Protein AF-A0A967WXB0-F1 (afdb_monomer_lite)

Structure (mmCIF, N/CA/C/O backbone):
data_AF-A0A967WXB0-F1
#
_entry.id   AF-A0A967WXB0-F1
#
loop_
_atom_site.group_PDB
_atom_site.id
_atom_site.type_symbol
_atom_site.label_atom_id
_atom_site.label_alt_id
_atom_site.label_comp_id
_atom_site.label_asym_id
_atom_site.label_entity_id
_atom_site.label_seq_id
_atom_site.pdbx_PDB_ins_code
_atom_site.Cartn_x
_atom_site.Cartn_y
_atom_site.Cartn_z
_atom_site.occupancy
_atom_site.B_iso_or_equiv
_atom_site.auth_seq_id
_atom_site.auth_comp_id
_atom_site.auth_asym_id
_atom_site.auth_atom_id
_atom_site.pdbx_PDB_model_num
ATOM 1 N N . GLY A 1 1 ? 4.800 6.384 2.937 1.00 84.44 1 GLY A N 1
ATOM 2 C CA . GLY A 1 1 ? 3.964 5.562 2.038 1.00 84.44 1 GLY A CA 1
ATOM 3 C C . GLY A 1 1 ? 2.994 4.738 2.852 1.00 84.44 1 GLY A C 1
ATOM 4 O O . GLY A 1 1 ? 1.869 5.175 3.041 1.00 84.44 1 GLY A O 1
ATOM 5 N N . LEU A 1 2 ? 3.460 3.614 3.406 1.00 90.06 2 LEU A N 1
ATOM 6 C CA . LEU A 1 2 ? 2.663 2.753 4.290 1.00 90.06 2 LEU A CA 1
ATOM 7 C C . LEU A 1 2 ? 2.039 3.502 5.474 1.00 90.06 2 LEU A C 1
ATOM 9 O O . LEU A 1 2 ? 0.844 3.384 5.674 1.00 90.06 2 LEU A O 1
ATOM 13 N N . GLU A 1 3 ? 2.790 4.354 6.173 1.00 93.12 3 GLU A N 1
ATOM 14 C CA . GLU A 1 3 ? 2.248 5.151 7.291 1.00 93.12 3 GLU A CA 1
ATOM 15 C C . GLU A 1 3 ? 1.052 6.034 6.892 1.00 93.12 3 GLU A C 1
ATOM 17 O O . GLU A 1 3 ? 0.119 6.228 7.670 1.00 93.12 3 GLU A O 1
ATOM 22 N N . VAL A 1 4 ? 1.049 6.551 5.657 1.00 93.06 4 VAL A N 1
ATOM 23 C CA . VAL A 1 4 ? -0.072 7.340 5.126 1.00 93.06 4 VAL A CA 1
ATOM 24 C C . VAL A 1 4 ? -1.267 6.432 4.878 1.00 93.06 4 VAL A C 1
ATOM 26 O O . VAL A 1 4 ? -2.370 6.769 5.288 1.00 93.06 4 VAL A O 1
ATOM 29 N N . LEU A 1 5 ? -1.050 5.266 4.264 1.00 93.19 5 LEU A N 1
ATOM 30 C CA . LEU A 1 5 ? -2.097 4.267 4.062 1.00 93.19 5 LEU A CA 1
ATOM 31 C C . LEU A 1 5 ? -2.692 3.795 5.398 1.00 93.19 5 LEU A C 1
ATOM 33 O O . LEU A 1 5 ? -3.909 3.761 5.540 1.00 93.19 5 LEU A O 1
ATOM 37 N N . GLU A 1 6 ? -1.858 3.501 6.395 1.00 94.12 6 GLU A N 1
ATOM 38 C CA . GLU A 1 6 ? -2.302 3.155 7.748 1.00 94.12 6 GLU A CA 1
ATOM 39 C C . GLU A 1 6 ? -3.11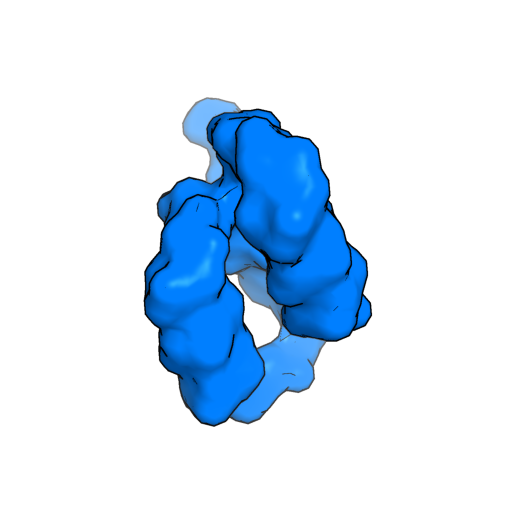2 4.284 8.378 1.00 94.12 6 GLU A C 1
ATOM 41 O O . GLU A 1 6 ? -4.148 4.036 8.987 1.00 94.12 6 GLU A O 1
ATOM 46 N N . SER A 1 7 ? -2.671 5.534 8.224 1.00 95.44 7 SER A N 1
ATOM 47 C CA . SER A 1 7 ? -3.430 6.687 8.703 1.00 95.44 7 SER A CA 1
ATOM 48 C C . SER A 1 7 ? -4.784 6.801 8.006 1.00 95.44 7 SER A C 1
ATOM 50 O O . SER A 1 7 ? -5.790 6.968 8.684 1.00 95.44 7 SER A O 1
ATOM 52 N N . LEU A 1 8 ? -4.845 6.645 6.680 1.00 94.62 8 LEU A N 1
ATOM 53 C CA . LEU A 1 8 ? -6.100 6.681 5.924 1.00 94.62 8 LEU A CA 1
ATOM 54 C C . LEU A 1 8 ? -7.075 5.605 6.414 1.00 94.62 8 LEU A C 1
ATOM 56 O O . LEU A 1 8 ? -8.226 5.917 6.706 1.00 94.62 8 LEU A O 1
ATOM 60 N N . ARG A 1 9 ? -6.605 4.363 6.577 1.00 92.75 9 ARG A N 1
ATOM 61 C CA . ARG A 1 9 ? -7.441 3.262 7.079 1.00 92.75 9 ARG A CA 1
ATOM 62 C C . ARG A 1 9 ? -7.881 3.471 8.530 1.00 92.75 9 ARG A C 1
ATOM 64 O O . ARG A 1 9 ? -9.008 3.138 8.857 1.00 92.75 9 ARG A O 1
ATOM 71 N N . ARG A 1 10 ? -7.050 4.085 9.383 1.00 95.38 10 ARG A N 1
ATOM 72 C CA . ARG A 1 10 ? -7.431 4.461 10.762 1.00 95.38 10 ARG A CA 1
ATOM 73 C C . ARG A 1 10 ? -8.515 5.540 10.842 1.00 95.38 10 ARG A C 1
ATOM 75 O O . ARG A 1 10 ? -9.117 5.680 11.898 1.00 95.38 10 ARG A O 1
ATOM 82 N N . HIS A 1 11 ? -8.730 6.307 9.775 1.00 95.94 11 HIS A N 1
ATOM 83 C CA . HIS A 1 11 ? -9.787 7.320 9.688 1.00 95.94 11 HIS A CA 1
ATOM 84 C C . HIS A 1 11 ? -10.975 6.839 8.837 1.00 95.94 11 HIS A C 1
ATOM 86 O O . HIS A 1 11 ? -11.677 7.669 8.263 1.00 95.94 11 HIS A O 1
ATOM 92 N N . ASP A 1 12 ? -11.154 5.519 8.693 1.00 93.94 12 ASP A N 1
ATOM 93 C CA . ASP A 1 12 ? -12.221 4.890 7.898 1.00 93.94 12 ASP A CA 1
ATOM 94 C C . ASP A 1 12 ? -12.295 5.397 6.445 1.00 93.94 12 ASP A C 1
ATOM 96 O O . ASP A 1 12 ? -13.342 5.398 5.798 1.00 93.94 12 ASP A O 1
ATOM 100 N N . CYS A 1 13 ? -11.161 5.838 5.889 1.00 94.38 13 CYS A N 1
ATOM 101 C CA . CYS A 1 13 ? -11.094 6.214 4.487 1.00 94.38 13 CYS A CA 1
ATOM 102 C C . CYS A 1 13 ? -11.074 4.945 3.633 1.00 94.38 13 CYS A C 1
ATOM 104 O O . CYS A 1 13 ? -10.079 4.217 3.614 1.00 94.38 13 CYS A O 1
ATOM 106 N N . GLU A 1 14 ? -12.149 4.708 2.883 1.00 91.50 14 GLU A N 1
ATOM 107 C CA . GLU A 1 14 ? -12.295 3.563 1.972 1.00 91.50 14 GLU A CA 1
ATOM 108 C C . GLU A 1 14 ? -11.871 3.866 0.529 1.00 91.50 14 GLU A C 1
ATOM 110 O O . GLU A 1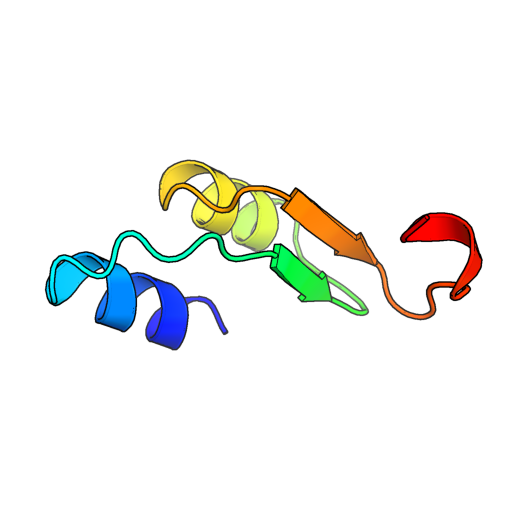 14 ? -12.069 3.053 -0.373 1.00 91.50 14 GLU A O 1
ATOM 115 N N . ALA A 1 15 ? -11.252 5.027 0.288 1.00 93.44 15 ALA A N 1
ATOM 116 C CA . ALA A 1 15 ? -10.789 5.385 -1.046 1.00 93.44 15 ALA A CA 1
ATOM 117 C C . ALA A 1 15 ? -9.886 4.270 -1.630 1.00 93.44 15 ALA A C 1
ATOM 119 O O . ALA A 1 15 ? -9.017 3.740 -0.913 1.00 93.44 15 ALA A O 1
ATOM 120 N N . PRO A 1 16 ? -10.060 3.907 -2.917 1.00 92.00 16 PRO A N 1
ATOM 121 C CA . PRO A 1 16 ? -9.169 2.974 -3.592 1.00 92.00 16 PRO A CA 1
ATOM 122 C C . PRO A 1 16 ? -7.751 3.542 -3.636 1.00 92.00 16 PRO A C 1
ATOM 124 O O . PRO A 1 16 ? -7.527 4.635 -4.152 1.00 92.00 16 PRO A O 1
ATOM 127 N N . VAL A 1 17 ? -6.782 2.792 -3.111 1.00 92.88 17 VAL A N 1
ATOM 128 C CA . VAL A 1 17 ? -5.370 3.195 -3.105 1.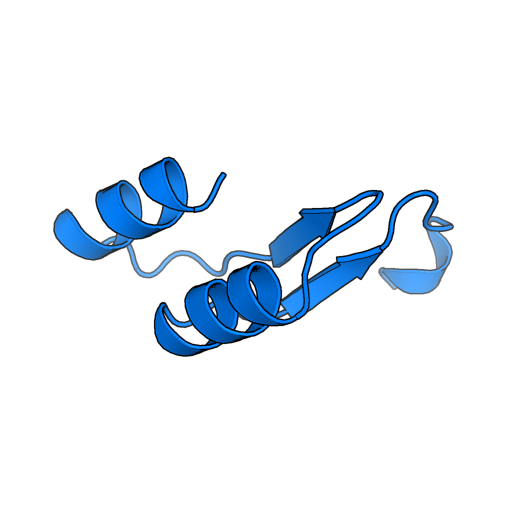00 92.88 17 VAL A CA 1
ATOM 129 C C . VAL A 1 17 ? -4.580 2.283 -4.031 1.00 92.88 17 VAL A C 1
ATOM 131 O O . VAL A 1 17 ? -4.682 1.062 -3.921 1.00 92.88 17 VAL A O 1
ATOM 134 N N . ILE A 1 18 ? -3.770 2.879 -4.906 1.00 91.12 18 ILE A N 1
ATOM 135 C CA . ILE A 1 18 ? -2.707 2.185 -5.636 1.00 91.12 18 ILE A CA 1
ATOM 136 C C . ILE A 1 18 ? -1.367 2.670 -5.086 1.00 91.12 18 ILE A C 1
ATOM 138 O O . ILE A 1 18 ? -1.119 3.874 -5.011 1.00 91.12 18 ILE A O 1
ATOM 142 N N . MET A 1 19 ? -0.504 1.742 -4.687 1.00 89.44 19 MET A N 1
ATOM 143 C CA . MET A 1 19 ? 0.847 2.065 -4.225 1.00 89.44 19 MET A CA 1
ATOM 144 C C . MET A 1 19 ? 1.811 2.137 -5.404 1.00 89.44 19 MET A C 1
ATOM 146 O O . MET A 1 19 ? 1.653 1.416 -6.374 1.00 89.44 19 MET A O 1
ATOM 150 N N . MET A 1 20 ? 2.845 2.972 -5.327 1.00 88.44 20 MET A N 1
ATOM 151 C CA . MET A 1 20 ? 3.884 3.033 -6.362 1.00 88.44 20 MET A CA 1
ATOM 152 C C . MET A 1 20 ? 5.259 2.907 -5.719 1.00 88.44 20 MET A C 1
ATOM 154 O O . MET A 1 20 ? 5.527 3.588 -4.728 1.00 88.44 20 MET A O 1
ATOM 158 N N . THR A 1 21 ? 6.147 2.085 -6.274 1.00 81.56 21 THR A N 1
ATOM 159 C CA . THR A 1 21 ? 7.480 1.861 -5.696 1.00 81.56 21 THR A CA 1
ATOM 160 C C . THR A 1 21 ? 8.555 1.645 -6.757 1.00 81.56 21 THR A C 1
ATOM 162 O O . THR A 1 21 ? 8.302 0.991 -7.754 1.00 81.56 21 THR A O 1
ATOM 165 N N . LEU A 1 22 ? 9.760 2.190 -6.555 1.00 78.00 22 LEU A N 1
ATOM 166 C CA . LEU A 1 22 ? 10.934 1.908 -7.401 1.00 78.00 22 LEU A CA 1
ATOM 167 C C . LEU A 1 22 ? 11.661 0.630 -6.933 1.00 78.00 22 LEU A C 1
ATOM 169 O O . LEU A 1 22 ? 12.180 -0.125 -7.740 1.00 78.00 22 LEU A O 1
ATOM 173 N N . TYR A 1 23 ? 11.665 0.390 -5.616 1.00 66.00 23 TYR A N 1
ATOM 174 C CA . TYR A 1 23 ? 12.269 -0.766 -4.951 1.00 66.00 23 TYR A CA 1
ATOM 175 C C . TYR A 1 23 ? 11.503 -1.025 -3.649 1.00 66.00 23 TYR A C 1
ATOM 177 O O . TYR A 1 23 ? 11.803 -0.454 -2.601 1.00 66.00 23 TYR A O 1
ATOM 185 N N . GLY A 1 24 ? 10.449 -1.838 -3.716 1.00 66.00 24 GLY A N 1
ATOM 186 C CA . GLY A 1 24 ? 9.763 -2.331 -2.524 1.00 66.00 24 GLY A CA 1
ATOM 187 C C . GLY A 1 24 ? 10.422 -3.623 -2.070 1.00 66.00 24 GLY A C 1
ATOM 188 O O . GLY A 1 24 ? 10.566 -4.537 -2.876 1.00 66.00 24 GLY A O 1
ATOM 189 N N . SER A 1 25 ? 10.801 -3.736 -0.795 1.00 75.56 25 SER A N 1
ATOM 190 C CA . SER A 1 25 ? 11.042 -5.075 -0.251 1.00 75.56 25 SER A CA 1
ATOM 191 C C . SER A 1 25 ? 9.723 -5.851 -0.291 1.00 75.56 25 SER A C 1
ATOM 193 O O . SER A 1 25 ? 8.658 -5.255 -0.103 1.00 75.56 25 SER A O 1
ATOM 195 N N . GLU A 1 26 ? 9.767 -7.170 -0.492 1.00 81.19 26 GLU A N 1
ATOM 196 C CA . GLU A 1 26 ? 8.561 -8.017 -0.429 1.00 81.19 26 GLU A CA 1
ATOM 197 C C . GLU A 1 26 ? 7.733 -7.733 0.832 1.00 81.19 26 GLU A C 1
ATOM 199 O O . GLU A 1 26 ? 6.507 -7.709 0.788 1.00 81.19 26 GLU A O 1
ATOM 204 N N . ARG A 1 27 ? 8.399 -7.414 1.952 1.00 86.69 27 ARG A N 1
ATOM 205 C CA . ARG A 1 27 ? 7.737 -7.046 3.211 1.00 86.69 27 ARG A CA 1
ATOM 206 C C . ARG A 1 27 ? 6.825 -5.827 3.075 1.00 86.69 27 ARG A C 1
ATOM 208 O O . ARG A 1 27 ? 5.724 -5.845 3.617 1.00 86.69 27 ARG A O 1
ATOM 215 N N . VAL A 1 28 ? 7.262 -4.792 2.357 1.00 85.69 28 VAL A N 1
ATOM 216 C CA . VAL A 1 28 ? 6.476 -3.565 2.141 1.00 85.69 28 VAL A CA 1
ATOM 217 C C . VAL A 1 28 ? 5.253 -3.852 1.276 1.00 85.69 28 VAL A C 1
ATOM 219 O O . VAL A 1 28 ? 4.165 -3.366 1.578 1.00 85.69 28 VAL A O 1
ATOM 222 N N . VAL A 1 29 ? 5.412 -4.676 0.236 1.00 84.56 29 VAL A N 1
ATOM 223 C CA . VAL A 1 29 ? 4.303 -5.083 -0.639 1.00 84.56 29 VAL A CA 1
ATOM 224 C C . VAL A 1 29 ? 3.279 -5.899 0.150 1.00 84.56 29 VAL A C 1
ATOM 226 O O . VAL A 1 29 ? 2.092 -5.584 0.133 1.00 84.56 29 VAL A O 1
ATOM 229 N N . VAL A 1 30 ? 3.736 -6.882 0.929 1.00 89.06 30 VAL A N 1
ATOM 230 C CA . VAL A 1 30 ? 2.866 -7.703 1.782 1.00 89.06 30 VAL A CA 1
ATOM 231 C C . VAL A 1 30 ? 2.115 -6.850 2.809 1.00 89.06 30 VAL A C 1
ATOM 233 O O . VAL A 1 30 ? 0.922 -7.064 3.016 1.00 89.06 30 VAL A O 1
ATOM 236 N N . GLN A 1 31 ? 2.767 -5.870 3.443 1.00 90.50 31 GLN A N 1
ATOM 237 C CA . GLN A 1 31 ? 2.086 -4.948 4.360 1.00 90.50 31 GLN A CA 1
ATOM 238 C C . GLN A 1 31 ? 1.029 -4.095 3.649 1.00 90.50 31 GLN A C 1
ATOM 240 O O . GLN A 1 31 ? -0.082 -3.974 4.157 1.00 90.50 31 GLN A O 1
ATOM 245 N N . ALA A 1 32 ? 1.334 -3.548 2.470 1.00 90.00 32 ALA A N 1
ATOM 246 C CA . ALA A 1 32 ? 0.377 -2.751 1.704 1.00 90.00 32 ALA A CA 1
ATOM 247 C C . ALA A 1 32 ? -0.865 -3.569 1.315 1.00 90.00 32 ALA A C 1
ATOM 249 O O . ALA A 1 32 ? -1.990 -3.104 1.493 1.00 90.00 32 ALA A O 1
ATOM 250 N N . LEU A 1 33 ? -0.670 -4.808 0.851 1.00 89.19 33 LEU A N 1
ATOM 251 C CA . LEU A 1 33 ? -1.764 -5.724 0.513 1.00 89.19 33 LEU A CA 1
ATOM 252 C C . LEU A 1 33 ? -2.642 -6.034 1.732 1.00 89.19 33 LEU A C 1
ATOM 254 O O . LEU A 1 33 ? -3.865 -6.001 1.633 1.00 89.19 33 LEU A O 1
ATOM 258 N N . ARG A 1 34 ? -2.038 -6.254 2.909 1.00 91.50 34 ARG A N 1
ATOM 259 C CA . ARG A 1 34 ? -2.780 -6.458 4.169 1.00 91.50 34 ARG A CA 1
ATOM 260 C C . ARG A 1 34 ? -3.603 -5.241 4.5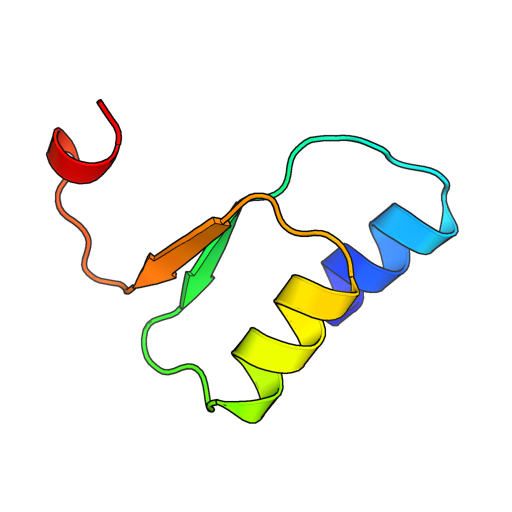92 1.00 91.50 34 ARG A C 1
ATOM 262 O O . ARG A 1 34 ? -4.631 -5.408 5.233 1.00 91.50 34 ARG A O 1
ATOM 269 N N . LEU A 1 35 ? -3.162 -4.037 4.233 1.00 91.25 35 LEU A N 1
ATOM 270 C CA . LEU A 1 35 ? -3.875 -2.779 4.480 1.00 91.25 35 LEU A CA 1
ATOM 271 C C . LEU A 1 35 ? -4.945 -2.472 3.412 1.00 91.25 35 LEU A C 1
ATOM 273 O O . LEU A 1 35 ? -5.579 -1.412 3.44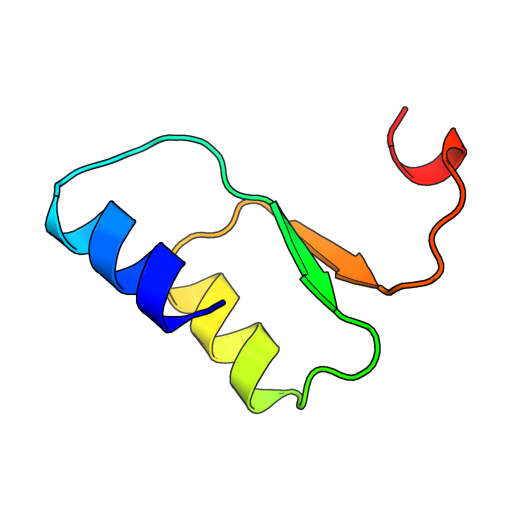7 1.00 91.25 35 LEU A O 1
ATOM 277 N N . GLY A 1 36 ? -5.157 -3.386 2.461 1.00 89.38 36 GLY A N 1
ATOM 278 C CA . GLY A 1 36 ? -6.224 -3.295 1.470 1.00 89.38 36 GLY A CA 1
ATOM 279 C C . GLY A 1 36 ? -5.950 -2.267 0.377 1.00 89.38 36 GLY A C 1
ATOM 280 O O . GLY A 1 36 ? -6.848 -1.507 0.011 1.00 89.38 36 GLY A O 1
ATOM 281 N N . VAL A 1 37 ? -4.714 -2.182 -0.125 1.00 91.19 37 VAL A N 1
ATOM 282 C CA . VAL A 1 37 ? -4.492 -1.494 -1.407 1.00 91.19 37 VAL A CA 1
ATOM 283 C C . VAL A 1 37 ? -5.153 -2.279 -2.526 1.00 91.19 37 VAL A C 1
ATOM 285 O O . VAL A 1 37 ? -5.184 -3.507 -2.500 1.00 91.19 37 VAL A O 1
ATOM 288 N N . ARG A 1 38 ? -5.669 -1.557 -3.516 1.00 88.06 38 ARG A N 1
ATOM 289 C CA . ARG A 1 38 ? -6.241 -2.162 -4.715 1.00 88.06 38 ARG A CA 1
ATOM 290 C C . ARG A 1 38 ? -5.153 -2.796 -5.569 1.00 88.06 38 ARG A C 1
ATOM 292 O O . ARG A 1 38 ? -5.369 -3.864 -6.123 1.00 88.06 38 ARG A O 1
ATOM 299 N N . ASP A 1 39 ? -4.021 -2.107 -5.686 1.00 86.81 39 ASP A N 1
ATOM 300 C CA . ASP A 1 39 ? -2.915 -2.544 -6.527 1.00 86.81 39 ASP A CA 1
ATOM 301 C C . ASP A 1 39 ? -1.590 -1.880 -6.121 1.00 86.81 39 ASP A C 1
ATOM 303 O O . ASP A 1 39 ? -1.560 -0.957 -5.292 1.00 86.81 39 ASP A O 1
ATOM 307 N N . TYR A 1 40 ? -0.494 -2.317 -6.732 1.00 84.88 40 TYR A N 1
ATOM 308 C CA . TYR A 1 40 ? 0.799 -1.657 -6.664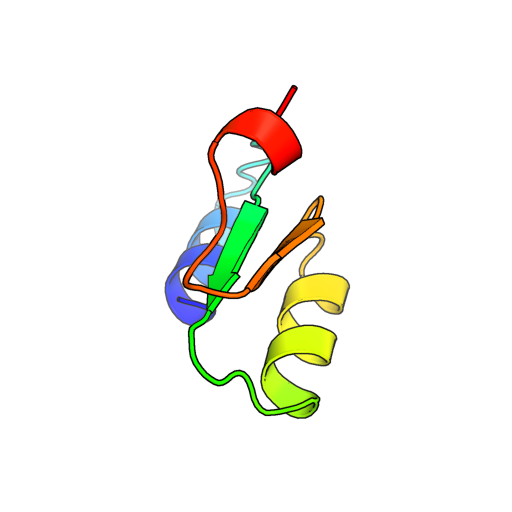 1.00 84.88 40 TYR A CA 1
ATOM 309 C C . TYR A 1 40 ? 1.473 -1.590 -8.043 1.00 84.88 40 TYR A C 1
ATOM 311 O O . TYR A 1 40 ? 1.457 -2.532 -8.821 1.00 84.88 40 TYR A O 1
ATOM 319 N N . LEU A 1 41 ? 2.121 -0.464 -8.325 1.00 85.88 41 LEU A N 1
ATOM 320 C CA . LEU A 1 41 ? 2.838 -0.189 -9.565 1.00 85.88 41 LEU A CA 1
ATOM 321 C C . LEU A 1 41 ? 4.333 -0.081 -9.293 1.00 85.88 41 LEU A C 1
ATOM 323 O O . LEU A 1 41 ? 4.770 0.594 -8.352 1.00 85.88 41 LEU A O 1
ATOM 327 N N . THR A 1 42 ? 5.128 -0.701 -10.156 1.00 84.12 42 THR A N 1
ATOM 328 C CA . THR A 1 42 ? 6.583 -0.560 -10.108 1.00 84.12 42 THR A CA 1
ATOM 329 C C . THR A 1 42 ? 6.996 0.643 -10.945 1.00 84.12 42 THR A C 1
ATOM 331 O O . THR A 1 42 ? 6.537 0.815 -12.064 1.00 84.12 42 THR A O 1
ATOM 334 N N . LYS A 1 43 ? 7.851 1.510 -10.407 1.00 82.12 43 LYS A N 1
ATOM 335 C CA . LYS A 1 43 ? 8.474 2.593 -11.166 1.00 82.12 43 LYS A CA 1
ATOM 336 C C . LYS A 1 43 ? 9.774 2.093 -11.817 1.00 82.12 43 LYS A C 1
ATOM 338 O O . LYS A 1 43 ? 10.495 1.332 -11.176 1.00 82.12 43 LYS A O 1
ATOM 343 N N . PRO A 1 44 ? 10.133 2.601 -13.008 1.00 84.50 44 PRO A N 1
ATOM 344 C CA . PRO A 1 44 ? 9.285 3.403 -13.890 1.00 84.50 44 PRO A CA 1
ATOM 345 C C . PRO A 1 44 ? 8.168 2.534 -14.495 1.00 84.50 44 PRO A C 1
ATOM 347 O O . PRO A 1 44 ? 8.411 1.384 -14.831 1.00 84.50 44 PRO A O 1
ATOM 350 N N . PHE A 1 45 ? 6.969 3.097 -14.625 1.00 75.44 45 PHE A N 1
ATOM 351 C CA . PHE A 1 45 ? 5.842 2.479 -15.333 1.00 75.44 45 PHE A CA 1
ATOM 352 C C . PHE A 1 45 ? 5.558 3.308 -16.585 1.00 75.44 45 PHE A C 1
ATOM 354 O O . PHE A 1 45 ? 5.839 4.515 -16.618 1.00 75.44 45 PHE A O 1
ATOM 361 N N . VAL A 1 46 ? 5.009 2.666 -17.609 1.00 76.50 46 VAL A N 1
ATOM 362 C CA . VAL A 1 46 ? 4.576 3.333 -18.843 1.00 76.50 46 VAL A CA 1
ATOM 363 C C . VAL A 1 46 ? 3.086 3.637 -18.717 1.00 76.50 46 VAL A C 1
ATOM 365 O O . VAL A 1 46 ? 2.347 2.869 -18.113 1.00 76.50 46 VAL A O 1
ATOM 368 N N . MET A 1 47 ? 2.620 4.769 -19.249 1.00 73.44 47 MET A N 1
ATOM 369 C CA . MET A 1 47 ? 1.226 5.198 -19.049 1.00 73.44 47 MET A CA 1
ATOM 370 C C . MET A 1 47 ? 0.197 4.219 -19.627 1.00 73.44 47 MET A C 1
ATOM 372 O O . MET A 1 47 ? -0.913 4.129 -19.110 1.00 73.44 47 MET A O 1
ATOM 376 N N . ASP A 1 48 ? 0.601 3.438 -20.628 1.00 74.94 48 ASP A N 1
ATOM 377 C CA . ASP A 1 48 ? -0.215 2.385 -21.234 1.00 74.94 48 ASP A CA 1
ATOM 378 C C . ASP A 1 48 ? -0.518 1.224 -20.269 1.00 74.94 48 ASP A C 1
ATOM 380 O O . ASP A 1 48 ? -1.472 0.487 -20.486 1.00 74.94 48 ASP A O 1
ATOM 384 N N . GLU A 1 49 ? 0.238 1.075 -19.175 1.00 66.75 49 GLU A N 1
ATOM 385 C CA . GLU A 1 49 ? -0.019 0.070 -18.130 1.00 66.75 49 GLU A CA 1
ATOM 386 C C . GLU A 1 49 ? -1.190 0.456 -17.202 1.00 66.75 49 GLU A C 1
ATOM 388 O O . GLU A 1 49 ? -1.582 -0.337 -16.349 1.00 66.75 49 GLU A O 1
ATOM 393 N N . LEU A 1 50 ? -1.745 1.670 -17.339 1.00 67.25 50 LEU A N 1
ATOM 394 C CA . LEU A 1 50 ? -2.854 2.185 -16.521 1.00 67.25 50 LEU A CA 1
ATOM 395 C C . LEU A 1 50 ? -4.213 2.232 -17.242 1.00 67.25 50 LEU A C 1
ATOM 397 O O . LEU A 1 50 ? -5.180 2.697 -16.631 1.00 67.25 50 LEU A O 1
ATOM 401 N N . LEU A 1 51 ? -4.275 1.817 -18.513 1.00 59.38 51 LEU A N 1
ATOM 402 C CA . LEU A 1 51 ? -5.477 1.849 -19.362 1.00 59.38 51 LEU A CA 1
ATOM 403 C C . LEU A 1 51 ? -6.405 0.647 -19.146 1.00 59.38 51 LEU A C 1
ATOM 405 O O . LEU A 1 51 ? -5.903 -0.493 -19.041 1.00 59.38 51 LEU A O 1
#

Radius of gyration: 11.45 Å; chains: 1; bounding box: 25×15×32 Å

pLDDT: mean 85.62, std 8.95, range [59.38, 95.94]

Secondary structure (DSSP, 8-state):
-HHHHHHHHHTT-----EEEESS--HHHHHHHHHTT-SEEEESS--GGGG-

Sequence (51 aa):
GLEVLESLRRHDCEAPVIMMTLYGSERVVVQALRLGVRDYLTKPFVMDELL

Foldseek 3Di:
DLVVLVVCVVVVNPDAAEAEEQDDDVVNVVSVVVSPHPYYYHPPDDVVVVD